Protein AF-A0A2U3JXX9-F1 (afdb_monomer_lite)

InterPro domains:
  IPR036188 FAD/NAD(P)-binding domain superfamily [SSF51905] (4-69)
  IPR052189 L-aspartate N-monooxygenase (nitrosuccinate-forming) [PTHR40254] (2-95)

Foldseek 3Di:
DPPAPLAHEDEDEAQEPVLVVVVVVSVVVPRPHHYHYDHPVPDHDDDDDPDDDDADDCVPQDPDPVSNVVVLVVVLVVCVVVVHHSSSSVVSPDD

Structure (mmCIF, N/CA/C/O backbone):
data_AF-A0A2U3JXX9-F1
#
_entry.id   AF-A0A2U3JXX9-F1
#
loop_
_atom_site.group_PDB
_atom_site.id
_atom_site.type_symbol
_atom_site.label_atom_id
_atom_site.label_alt_id
_atom_site.label_comp_id
_atom_site.label_asym_id
_atom_site.label_entity_id
_atom_site.label_seq_id
_atom_site.pdbx_PDB_ins_code
_atom_site.Cartn_x
_atom_site.Cartn_y
_atom_site.Cartn_z
_atom_site.occupancy
_atom_site.B_iso_or_equiv
_atom_site.auth_seq_id
_atom_site.auth_comp_id
_atom_site.auth_asym_id
_atom_site.auth_atom_id
_atom_site.pdbx_PDB_model_num
ATOM 1 N N . MET A 1 1 ? 15.035 -13.745 -16.334 1.00 54.06 1 MET A N 1
ATOM 2 C CA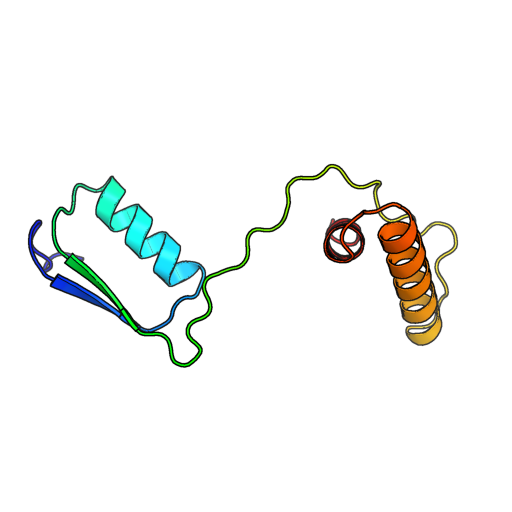 . MET A 1 1 ? 14.015 -12.964 -17.081 1.00 54.06 1 MET A CA 1
ATOM 3 C C . MET A 1 1 ? 14.655 -12.616 -18.422 1.00 54.06 1 MET A C 1
ATOM 5 O O . MET A 1 1 ? 14.779 -11.456 -18.773 1.00 54.06 1 MET A O 1
ATOM 9 N N . ASP A 1 2 ? 15.131 -13.627 -19.153 1.00 55.88 2 ASP A N 1
ATOM 10 C CA . ASP A 1 2 ? 16.232 -13.433 -20.119 1.00 55.88 2 ASP A CA 1
ATOM 11 C C . ASP A 1 2 ? 15.724 -13.389 -21.568 1.00 55.88 2 ASP A C 1
ATOM 13 O O . ASP A 1 2 ? 16.435 -13.731 -22.505 1.00 55.88 2 ASP A O 1
ATOM 17 N N . ARG A 1 3 ? 14.446 -13.033 -21.753 1.00 69.94 3 ARG A N 1
ATOM 18 C CA . ARG A 1 3 ? 13.769 -13.004 -23.064 1.00 69.94 3 ARG A CA 1
ATOM 19 C C . ARG A 1 3 ? 12.972 -11.727 -23.326 1.00 69.94 3 ARG A C 1
ATOM 21 O O . ARG A 1 3 ? 12.204 -11.709 -24.276 1.00 69.94 3 ARG A O 1
ATOM 28 N N . VAL A 1 4 ? 13.120 -10.704 -22.489 1.00 80.00 4 VAL A N 1
ATOM 29 C CA . VAL A 1 4 ? 12.505 -9.392 -22.719 1.00 80.00 4 VAL A CA 1
ATOM 30 C C . VAL A 1 4 ? 13.627 -8.459 -23.147 1.00 80.00 4 VAL A C 1
ATOM 32 O O . VAL A 1 4 ? 14.525 -8.181 -22.350 1.00 80.00 4 VAL A O 1
ATOM 35 N N . ALA A 1 5 ? 13.617 -8.051 -24.414 1.00 85.56 5 ALA A N 1
ATOM 36 C CA . ALA A 1 5 ? 14.524 -7.031 -24.916 1.00 85.56 5 ALA A CA 1
ATOM 37 C C . ALA A 1 5 ? 14.236 -5.693 -24.225 1.00 85.56 5 ALA A C 1
ATOM 39 O O . ALA A 1 5 ? 13.168 -5.481 -23.660 1.00 85.56 5 ALA A O 1
ATOM 40 N N . HIS A 1 6 ? 15.201 -4.781 -24.245 1.00 88.31 6 HIS A N 1
ATOM 41 C CA . HIS A 1 6 ? 15.115 -3.502 -23.533 1.00 88.31 6 HIS A CA 1
ATOM 42 C C . HIS A 1 6 ? 13.944 -2.613 -23.982 1.00 88.31 6 HIS A C 1
ATOM 44 O O . HIS A 1 6 ? 13.462 -1.790 -23.209 1.00 88.31 6 HIS A O 1
ATOM 50 N N . ASP A 1 7 ? 13.476 -2.795 -25.211 1.00 90.56 7 ASP A N 1
ATOM 51 C CA . ASP A 1 7 ? 12.464 -2.006 -25.912 1.00 90.56 7 ASP A CA 1
ATOM 52 C C . ASP A 1 7 ? 11.163 -2.781 -26.198 1.00 90.56 7 ASP A C 1
ATOM 54 O O . ASP A 1 7 ? 10.246 -2.250 -26.828 1.00 90.56 7 ASP A O 1
ATOM 58 N N . ASP A 1 8 ? 11.046 -4.016 -25.699 1.00 93.81 8 ASP A N 1
ATOM 59 C CA . ASP A 1 8 ? 9.854 -4.849 -25.878 1.00 93.81 8 ASP A CA 1
ATOM 60 C C . ASP A 1 8 ? 8.598 -4.245 -25.225 1.00 93.81 8 ASP A C 1
ATOM 62 O O . ASP A 1 8 ? 8.632 -3.298 -24.444 1.00 93.81 8 ASP A O 1
ATOM 66 N N . SER A 1 9 ? 7.432 -4.822 -25.506 1.00 95.38 9 SER A N 1
ATOM 67 C CA . SER A 1 9 ? 6.205 -4.504 -24.767 1.00 95.38 9 SER A CA 1
ATOM 68 C C . SER A 1 9 ? 5.869 -5.615 -23.776 1.00 95.38 9 SER A C 1
ATOM 70 O O . SER A 1 9 ? 5.738 -6.778 -24.152 1.00 95.38 9 SER A O 1
ATOM 72 N N . VAL A 1 10 ? 5.683 -5.257 -22.505 1.00 95.56 10 VAL A N 1
ATOM 73 C CA . VAL A 1 10 ? 5.336 -6.192 -21.426 1.00 95.56 10 VAL A CA 1
ATOM 74 C C . VAL A 1 10 ? 3.921 -5.918 -20.933 1.00 95.56 10 VAL A C 1
ATOM 76 O O . VAL A 1 10 ? 3.556 -4.778 -20.652 1.00 95.56 10 VAL A O 1
ATOM 79 N N . LEU A 1 11 ? 3.126 -6.980 -20.777 1.00 95.75 11 LEU A N 1
ATOM 80 C CA . LEU A 1 11 ? 1.812 -6.934 -20.140 1.00 95.75 11 LEU A CA 1
ATOM 81 C C . LEU A 1 11 ? 1.879 -7.533 -18.732 1.00 95.75 11 LEU A C 1
ATOM 83 O O . LEU A 1 11 ? 2.177 -8.714 -18.560 1.00 95.75 11 LEU A O 1
ATOM 87 N N . LEU A 1 12 ? 1.517 -6.736 -17.733 1.00 95.06 12 LEU A N 1
ATOM 88 C CA . LEU A 1 12 ? 1.330 -7.177 -16.357 1.00 95.06 12 LEU A CA 1
ATOM 89 C C . LEU A 1 12 ? -0.157 -7.434 -16.096 1.00 95.06 12 LEU A C 1
ATOM 91 O O . LEU A 1 12 ? -1.003 -6.547 -16.252 1.00 95.06 12 LEU A O 1
ATOM 95 N N . ILE A 1 13 ? -0.479 -8.660 -15.682 1.00 94.75 13 ILE A N 1
ATOM 96 C CA . ILE A 1 13 ? -1.842 -9.049 -15.313 1.00 94.75 13 ILE A CA 1
ATOM 97 C C . ILE A 1 13 ? -2.041 -8.796 -13.819 1.00 94.75 13 ILE A C 1
ATOM 99 O O . ILE A 1 13 ? -1.397 -9.405 -12.969 1.00 94.75 13 ILE A O 1
ATOM 103 N N . GLY A 1 14 ? -2.984 -7.915 -13.504 1.00 93.31 14 GLY A N 1
ATOM 104 C CA . GLY A 1 14 ? -3.231 -7.414 -12.160 1.00 93.31 14 GLY A CA 1
ATOM 105 C C . GLY A 1 14 ? -2.521 -6.088 -11.897 1.00 93.31 14 GLY A C 1
ATOM 106 O O . GLY A 1 14 ? -1.465 -5.798 -12.447 1.00 93.31 14 GLY A O 1
ATOM 107 N N . SER A 1 15 ? -3.111 -5.290 -11.012 1.00 92.75 15 SER A N 1
ATOM 108 C CA . SER A 1 15 ? -2.603 -3.989 -10.554 1.00 92.75 15 SER A CA 1
ATOM 109 C C . SER A 1 15 ? -2.308 -4.008 -9.049 1.00 92.75 15 SER A C 1
ATOM 111 O O . SER A 1 15 ? -2.579 -3.045 -8.338 1.00 92.75 15 SER A O 1
ATOM 113 N N . GLY A 1 16 ? -1.838 -5.152 -8.542 1.00 91.12 16 GLY A N 1
ATOM 114 C CA . GLY A 1 16 ? -1.434 -5.311 -7.143 1.00 91.12 16 GLY A CA 1
ATOM 115 C C . GLY A 1 16 ? -0.054 -4.712 -6.868 1.00 91.12 16 GLY A C 1
ATOM 116 O O . GLY A 1 16 ? 0.610 -4.236 -7.787 1.00 91.12 16 GLY A O 1
ATOM 117 N N . LEU A 1 17 ? 0.388 -4.774 -5.607 1.00 91.62 17 LEU A N 1
ATOM 118 C CA . LEU A 1 17 ? 1.702 -4.261 -5.199 1.00 91.62 17 LEU A CA 1
ATOM 119 C C . LEU A 1 17 ? 2.833 -4.924 -5.999 1.00 91.62 17 LEU A C 1
ATOM 121 O O . LEU A 1 17 ? 3.628 -4.221 -6.600 1.00 91.62 17 LEU A O 1
ATOM 125 N N . THR A 1 18 ? 2.785 -6.249 -6.167 1.00 92.56 18 THR A N 1
ATOM 126 C CA . THR A 1 18 ? 3.764 -6.994 -6.975 1.00 92.56 18 THR A CA 1
ATOM 127 C C . THR A 1 18 ? 3.863 -6.500 -8.419 1.00 92.56 18 THR A C 1
ATOM 129 O O . THR A 1 18 ? 4.961 -6.394 -8.949 1.00 92.56 18 THR A O 1
ATOM 132 N N . SER A 1 19 ? 2.744 -6.171 -9.075 1.00 93.75 19 SER A N 1
ATOM 133 C CA . SER A 1 19 ? 2.784 -5.647 -10.449 1.00 93.75 19 SER A CA 1
ATOM 134 C C . SER A 1 19 ? 3.459 -4.275 -10.507 1.00 93.75 19 SER A C 1
ATOM 136 O O . SER A 1 19 ? 4.174 -3.977 -11.458 1.00 93.75 19 SER A O 1
ATOM 138 N N . VAL A 1 20 ? 3.245 -3.443 -9.485 1.00 92.19 20 VAL A N 1
ATOM 139 C CA . VAL A 1 20 ? 3.929 -2.151 -9.355 1.00 92.19 20 VAL A CA 1
ATOM 140 C C . VAL A 1 20 ? 5.420 -2.359 -9.092 1.00 92.19 20 VAL A C 1
ATOM 142 O O . VAL A 1 20 ? 6.231 -1.716 -9.751 1.00 92.19 20 VAL A O 1
ATOM 145 N N . ASP A 1 21 ? 5.783 -3.291 -8.211 1.00 93.19 21 ASP A N 1
ATOM 146 C CA . ASP A 1 21 ? 7.180 -3.607 -7.894 1.00 93.19 21 ASP A CA 1
ATOM 147 C C . ASP A 1 21 ? 7.936 -4.099 -9.135 1.00 93.19 21 ASP A C 1
ATOM 149 O O . ASP A 1 21 ? 9.019 -3.604 -9.429 1.00 93.19 21 ASP A O 1
ATOM 153 N N . VAL A 1 22 ? 7.330 -4.991 -9.928 1.00 94.56 22 VAL A N 1
ATOM 154 C CA . VAL A 1 22 ? 7.902 -5.464 -11.201 1.00 94.56 22 VAL A CA 1
ATOM 155 C C . VAL A 1 22 ? 8.073 -4.314 -12.196 1.00 94.56 22 VAL A C 1
ATOM 157 O O . VAL A 1 22 ? 9.099 -4.231 -12.866 1.00 94.56 22 VAL A O 1
ATOM 160 N N . ALA A 1 23 ? 7.099 -3.405 -12.302 1.00 94.50 23 ALA A N 1
ATOM 161 C CA . ALA A 1 23 ? 7.214 -2.249 -13.191 1.00 94.50 23 ALA A CA 1
ATOM 162 C C . ALA A 1 23 ? 8.351 -1.301 -12.766 1.00 94.50 23 ALA A C 1
ATOM 164 O O . ALA A 1 23 ? 9.102 -0.821 -13.618 1.00 94.50 23 ALA A O 1
ATOM 165 N N . ILE A 1 24 ? 8.501 -1.058 -11.459 1.00 94.81 24 ILE A N 1
ATOM 166 C CA . ILE A 1 24 ? 9.605 -0.269 -10.895 1.00 94.81 24 ILE A CA 1
ATOM 167 C C . ILE A 1 24 ? 10.940 -0.963 -11.168 1.00 94.81 24 ILE A C 1
ATOM 169 O O . ILE A 1 24 ? 11.885 -0.316 -11.612 1.00 94.81 24 ILE A O 1
ATOM 173 N N . GLU A 1 25 ? 11.014 -2.274 -10.950 1.00 95.25 25 GLU A N 1
ATOM 174 C CA . GLU A 1 25 ? 12.219 -3.068 -11.169 1.00 95.25 25 GLU A CA 1
ATOM 175 C C . GLU A 1 25 ? 12.649 -3.079 -12.641 1.00 95.25 25 GLU A C 1
ATOM 177 O O . GLU A 1 25 ? 13.831 -2.894 -12.927 1.00 95.25 25 GLU A O 1
ATOM 182 N N . LEU A 1 26 ? 11.710 -3.228 -13.583 1.00 94.31 26 LEU A N 1
ATOM 183 C CA . LEU A 1 26 ? 11.994 -3.132 -15.018 1.00 94.31 26 LEU A CA 1
ATOM 184 C C . LEU A 1 26 ? 12.624 -1.779 -15.361 1.00 94.31 26 LEU A C 1
ATOM 186 O O . LEU A 1 26 ? 13.684 -1.739 -15.984 1.00 94.31 26 LEU A O 1
ATOM 190 N N . ARG A 1 27 ? 12.026 -0.676 -14.892 1.00 95.19 27 ARG A N 1
ATOM 191 C CA . ARG A 1 27 ? 12.571 0.673 -15.110 1.00 95.19 27 ARG A CA 1
ATOM 192 C C . ARG A 1 27 ? 13.936 0.860 -14.450 1.00 95.19 27 ARG A C 1
ATOM 194 O O . ARG A 1 27 ? 14.834 1.411 -15.074 1.00 95.19 27 ARG A O 1
ATOM 201 N N . ALA A 1 28 ? 14.123 0.369 -13.227 1.00 95.56 28 ALA A N 1
ATOM 202 C CA . ALA A 1 28 ? 15.401 0.445 -12.517 1.00 95.56 28 ALA A CA 1
ATOM 203 C C . ALA A 1 28 ? 16.520 -0.342 -13.220 1.00 95.56 28 ALA A C 1
ATOM 205 O O . ALA A 1 28 ? 17.685 0.039 -13.139 1.00 95.56 28 ALA A O 1
ATOM 206 N N . ARG A 1 29 ? 16.172 -1.416 -13.938 1.00 93.06 29 ARG A N 1
ATOM 207 C CA . ARG A 1 29 ? 17.094 -2.212 -14.766 1.00 93.06 29 ARG A CA 1
ATOM 208 C C . ARG A 1 29 ? 17.329 -1.622 -16.161 1.00 93.06 29 ARG A C 1
ATOM 210 O O . ARG A 1 29 ? 18.041 -2.227 -16.954 1.00 93.06 29 ARG A O 1
ATOM 217 N N . GLY A 1 30 ? 16.742 -0.464 -16.453 1.00 93.94 30 GLY A N 1
ATOM 218 C CA . GLY A 1 30 ? 16.929 0.276 -17.693 1.00 93.94 30 GLY A CA 1
ATOM 219 C C . GLY A 1 30 ? 15.803 0.120 -18.706 1.00 93.94 30 GLY A C 1
ATOM 220 O O . GLY A 1 30 ? 15.703 0.993 -19.549 1.00 93.94 30 GLY A O 1
ATOM 221 N N . PHE A 1 31 ? 14.939 -0.898 -18.619 1.00 95.81 31 PHE A N 1
ATOM 222 C CA . PHE A 1 31 ? 13.930 -1.205 -19.645 1.00 95.81 31 PHE A CA 1
ATOM 223 C C . PHE A 1 31 ? 13.185 0.051 -20.132 1.00 95.81 31 PHE A C 1
ATOM 225 O O . PHE A 1 31 ? 12.527 0.735 -19.341 1.00 95.81 31 PHE A O 1
ATOM 232 N N . GLU A 1 32 ? 13.266 0.340 -21.428 1.00 95.94 32 GLU A N 1
ATOM 233 C CA . GLU A 1 32 ? 12.672 1.506 -22.100 1.00 95.94 32 GLU A CA 1
ATOM 234 C C . GLU A 1 32 ? 11.338 1.186 -22.780 1.00 95.94 32 GLU A C 1
ATOM 236 O O . GLU A 1 32 ? 10.547 2.086 -23.064 1.00 95.94 32 GLU A O 1
ATOM 241 N N . GLY A 1 33 ? 11.048 -0.099 -22.961 1.00 95.19 33 GLY A N 1
ATOM 242 C CA . GLY A 1 33 ? 9.842 -0.597 -23.595 1.00 95.19 33 GLY A CA 1
ATOM 243 C C . GLY A 1 33 ? 8.522 -0.223 -22.905 1.00 95.19 33 GLY A C 1
ATOM 244 O O . GLY A 1 33 ? 8.466 0.332 -21.793 1.00 95.19 33 GLY A O 1
ATOM 245 N N . ALA A 1 34 ? 7.410 -0.527 -23.572 1.00 96.81 34 ALA A N 1
ATOM 246 C CA . ALA A 1 34 ? 6.079 -0.228 -23.055 1.0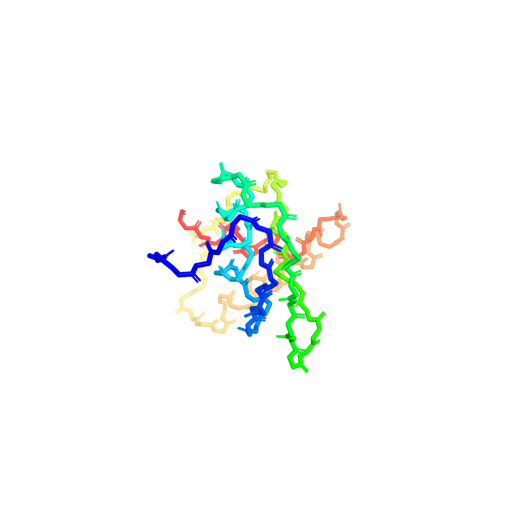0 96.81 34 ALA A CA 1
ATOM 247 C C . ALA A 1 34 ? 5.684 -1.213 -21.942 1.00 96.81 34 ALA A C 1
ATOM 249 O O . ALA A 1 34 ? 5.785 -2.429 -22.096 1.00 96.81 34 ALA A O 1
ATOM 250 N N . ILE A 1 35 ? 5.190 -0.690 -20.816 1.00 96.31 35 ILE A N 1
ATOM 251 C CA . ILE A 1 35 ? 4.639 -1.499 -19.721 1.00 96.31 35 ILE A CA 1
ATOM 252 C C . ILE A 1 35 ? 3.129 -1.275 -19.686 1.00 96.31 35 ILE A C 1
ATOM 254 O O . ILE A 1 35 ? 2.655 -0.205 -19.305 1.00 96.31 35 ILE A O 1
ATOM 258 N N . HIS A 1 36 ? 2.369 -2.294 -20.072 1.00 95.25 36 HIS A N 1
ATOM 259 C CA . HIS A 1 36 ? 0.913 -2.304 -20.009 1.00 95.25 36 HIS A CA 1
ATOM 260 C C . HIS A 1 36 ? 0.453 -3.012 -18.738 1.00 95.25 36 HIS A C 1
ATOM 262 O O . HIS A 1 36 ? 0.976 -4.063 -18.378 1.00 95.25 36 HIS A O 1
ATOM 268 N N . ILE A 1 37 ? -0.563 -2.469 -18.069 1.00 94.69 37 ILE A N 1
ATOM 269 C CA . ILE A 1 37 ? -1.166 -3.094 -16.889 1.00 94.69 37 ILE A CA 1
ATOM 270 C C . ILE A 1 37 ? -2.637 -3.353 -17.179 1.00 94.69 37 ILE A C 1
ATOM 272 O O . ILE A 1 37 ? -3.391 -2.426 -17.474 1.00 94.69 37 ILE A O 1
ATOM 276 N N . PHE A 1 38 ? -3.060 -4.609 -17.048 1.00 94.31 38 PHE A N 1
ATOM 277 C CA . PHE A 1 38 ? -4.461 -4.992 -17.162 1.00 94.31 38 PHE A CA 1
ATOM 278 C C . PHE A 1 38 ? -5.026 -5.363 -15.794 1.00 94.31 38 PHE A C 1
ATOM 280 O O . PHE A 1 38 ? -4.541 -6.275 -15.126 1.00 94.31 38 PHE A O 1
ATOM 287 N N . SER A 1 39 ? -6.087 -4.679 -15.372 1.00 92.25 39 SER A N 1
ATOM 288 C CA . SER A 1 39 ? -6.734 -4.922 -14.085 1.00 92.25 39 SER A CA 1
ATOM 289 C C . SER A 1 39 ? -8.223 -5.139 -14.255 1.00 92.25 39 SER A C 1
ATOM 291 O O . SER A 1 39 ? -8.919 -4.299 -14.814 1.00 92.25 39 SER A O 1
ATOM 293 N N . ARG A 1 40 ? -8.739 -6.223 -13.665 1.00 92.31 40 ARG A N 1
ATOM 294 C CA . ARG A 1 40 ? -10.182 -6.512 -13.655 1.00 92.31 40 ARG A CA 1
ATOM 295 C C . ARG A 1 40 ? -11.014 -5.420 -12.978 1.00 92.31 40 ARG A C 1
ATOM 297 O O . ARG A 1 40 ? -12.189 -5.290 -13.285 1.00 92.31 40 ARG A O 1
ATOM 304 N N . ARG A 1 41 ? -10.437 -4.707 -12.002 1.00 91.69 41 ARG A N 1
ATOM 305 C CA . ARG A 1 41 ? -11.150 -3.707 -11.183 1.00 91.69 41 ARG A CA 1
ATOM 306 C C . ARG A 1 41 ? -10.640 -2.279 -11.378 1.00 91.69 41 ARG A C 1
ATOM 308 O O . ARG A 1 41 ? -11.210 -1.370 -10.794 1.00 91.69 41 ARG A O 1
ATOM 315 N N . GLY A 1 42 ? -9.556 -2.085 -12.132 1.00 85.25 42 GLY A N 1
ATOM 316 C CA . GLY A 1 42 ? -8.979 -0.759 -12.388 1.00 85.25 42 GLY A CA 1
ATOM 317 C C . GLY A 1 42 ? -8.391 -0.046 -11.160 1.00 85.25 42 GLY A C 1
ATOM 318 O O . GLY A 1 42 ? -8.140 1.150 -11.223 1.00 85.25 42 GLY A O 1
ATOM 319 N N . LEU A 1 43 ? -8.176 -0.746 -10.039 1.00 87.31 43 LEU A N 1
ATOM 320 C CA . LEU A 1 43 ? -7.654 -0.149 -8.803 1.00 87.31 43 LEU A CA 1
ATOM 321 C C . LEU A 1 43 ? -6.140 -0.337 -8.694 1.00 87.31 43 LEU A C 1
ATOM 323 O O . LEU A 1 43 ? -5.664 -1.469 -8.738 1.00 87.31 43 LEU A O 1
ATOM 327 N N . LEU A 1 44 ? -5.396 0.748 -8.487 1.00 87.44 44 LEU A N 1
ATOM 328 C CA . LEU A 1 44 ? -3.986 0.691 -8.086 1.00 87.44 44 LEU A CA 1
ATOM 329 C C . LEU A 1 44 ? -3.846 0.506 -6.565 1.00 87.44 44 LEU A C 1
ATOM 331 O O . LEU A 1 44 ? -4.778 0.853 -5.821 1.00 87.44 44 LEU A O 1
ATOM 335 N N . PRO A 1 45 ? -2.687 0.009 -6.082 1.00 84.56 45 PRO A N 1
ATOM 336 C CA . PRO A 1 45 ? -2.413 -0.076 -4.656 1.00 84.56 45 PRO A CA 1
ATOM 337 C C . PRO A 1 45 ? -2.549 1.310 -4.028 1.00 84.56 45 PRO A C 1
ATOM 339 O O . PRO A 1 45 ? -1.997 2.295 -4.518 1.00 84.56 45 PRO A O 1
ATOM 342 N N . GLN A 1 46 ? -3.327 1.393 -2.954 1.00 81.81 46 GLN A N 1
ATOM 343 C CA . GLN A 1 46 ? -3.523 2.647 -2.242 1.00 81.81 46 GLN A CA 1
ATOM 344 C C . GLN A 1 46 ? -2.293 2.928 -1.385 1.00 81.81 46 GLN A C 1
ATOM 346 O O . GLN A 1 46 ? -1.812 2.050 -0.667 1.00 81.81 46 GLN A O 1
ATOM 351 N N . ARG A 1 47 ? -1.794 4.164 -1.448 1.00 76.19 47 ARG A N 1
ATOM 352 C CA . ARG A 1 47 ? -0.735 4.610 -0.544 1.00 76.19 47 ARG A CA 1
ATOM 353 C C . ARG A 1 47 ? -1.275 4.602 0.885 1.00 76.19 47 ARG A C 1
ATOM 355 O O . ARG A 1 47 ? -2.336 5.168 1.144 1.00 76.19 47 ARG A O 1
ATOM 362 N N . HIS A 1 48 ? -0.531 3.987 1.797 1.00 71.06 48 HIS A N 1
ATOM 363 C CA . HIS A 1 48 ? -0.726 4.227 3.222 1.00 71.06 48 HIS A CA 1
ATOM 364 C C . HIS A 1 48 ? -0.118 5.601 3.527 1.00 71.06 48 HIS A C 1
ATOM 366 O O . HIS A 1 48 ? 0.988 5.904 3.073 1.00 71.06 48 HIS A O 1
ATOM 372 N N . GLY A 1 49 ? -0.869 6.472 4.199 1.00 66.56 49 GLY A N 1
ATOM 373 C CA . GLY A 1 49 ? -0.365 7.786 4.586 1.00 66.56 49 GLY A CA 1
ATOM 374 C C . GLY A 1 49 ? 0.699 7.630 5.669 1.00 66.56 49 GLY A C 1
ATOM 375 O O . GLY A 1 49 ? 0.474 6.921 6.640 1.00 66.56 49 GLY A O 1
ATOM 376 N N . ALA A 1 50 ? 1.843 8.298 5.525 1.00 62.31 50 ALA A N 1
ATOM 377 C CA . ALA A 1 50 ? 2.893 8.333 6.547 1.00 62.31 50 ALA A CA 1
ATOM 378 C C . ALA A 1 50 ? 2.630 9.432 7.593 1.00 62.31 50 ALA A C 1
ATOM 380 O O . ALA A 1 50 ? 3.554 10.119 8.025 1.00 62.31 50 ALA A O 1
ATOM 381 N N . VAL A 1 51 ? 1.363 9.667 7.944 1.00 68.50 51 VAL A N 1
ATOM 382 C CA . VAL A 1 51 ? 1.016 10.667 8.955 1.00 68.50 51 VAL A CA 1
ATOM 383 C C . VAL A 1 51 ? 1.279 10.037 10.322 1.00 68.50 51 VAL A C 1
ATOM 385 O O . VAL A 1 51 ? 0.703 8.985 10.606 1.00 68.50 51 VAL A O 1
ATOM 388 N N . PRO A 1 52 ? 2.144 10.626 11.169 1.00 68.38 52 PRO A N 1
ATOM 389 C CA . PRO A 1 52 ? 2.375 10.109 12.509 1.00 68.38 52 PRO A CA 1
ATOM 390 C C . PRO A 1 52 ? 1.059 10.099 13.291 1.00 68.38 52 PRO A C 1
ATOM 392 O O . PRO A 1 52 ? 0.507 11.153 13.605 1.00 68.38 52 PRO A O 1
ATOM 395 N N . PHE A 1 53 ? 0.556 8.907 13.600 1.00 75.38 53 PHE A N 1
ATOM 396 C CA . PHE A 1 53 ? -0.627 8.719 14.430 1.00 75.38 53 PHE A CA 1
ATOM 397 C C . PHE A 1 53 ? -0.205 8.156 15.791 1.00 75.38 53 PHE A C 1
ATOM 399 O O . PHE A 1 53 ? 0.687 7.304 15.839 1.00 75.38 53 PHE A O 1
ATOM 406 N N . PRO A 1 54 ? -0.799 8.610 16.911 1.00 80.31 54 PRO A N 1
ATOM 407 C CA . PRO A 1 54 ? -0.467 8.072 18.223 1.00 80.31 54 PRO A CA 1
ATOM 408 C C . PRO A 1 54 ? -0.644 6.544 18.274 1.00 80.31 54 PRO A C 1
ATOM 410 O O . PRO A 1 54 ? -1.622 6.032 17.722 1.00 80.31 54 PRO A O 1
ATOM 413 N N . PRO A 1 55 ? 0.253 5.809 18.955 1.00 79.69 55 PRO A N 1
ATOM 414 C CA . PRO A 1 55 ? 0.150 4.359 19.057 1.00 79.69 55 PRO A CA 1
ATOM 415 C C . PRO A 1 55 ? -1.173 3.951 19.707 1.00 79.69 55 PRO A C 1
ATOM 417 O O . PRO A 1 55 ? -1.659 4.605 20.641 1.00 79.69 55 PRO A O 1
ATOM 420 N N . PHE A 1 56 ? -1.756 2.853 19.225 1.00 81.62 56 PHE A N 1
ATOM 421 C CA . PHE A 1 56 ? -3.006 2.356 19.773 1.00 81.62 56 PHE A CA 1
ATOM 422 C C . PHE A 1 56 ? -2.795 1.841 21.200 1.00 81.62 56 PHE A C 1
ATOM 424 O O . PHE A 1 56 ? -2.110 0.847 21.437 1.00 81.62 56 PHE A O 1
ATOM 431 N N . ARG A 1 57 ? -3.404 2.512 22.181 1.00 79.25 57 ARG A N 1
ATOM 432 C CA . ARG A 1 57 ? -3.288 2.125 23.592 1.00 79.25 57 ARG A CA 1
ATOM 433 C C . ARG A 1 57 ? -4.267 1.004 23.930 1.00 79.25 57 ARG A C 1
ATOM 435 O O . ARG A 1 57 ? -5.477 1.177 23.795 1.00 79.25 57 ARG A O 1
ATOM 442 N N . VAL A 1 58 ? -3.746 -0.116 24.432 1.00 78.75 58 VAL A N 1
ATOM 443 C CA . VAL A 1 58 ? -4.535 -1.293 24.852 1.00 78.75 58 VAL A CA 1
ATOM 444 C C . VAL A 1 58 ? -4.663 -1.441 26.368 1.00 78.75 58 VAL A C 1
ATOM 446 O O . VAL A 1 58 ? -5.272 -2.402 26.829 1.00 78.75 58 VAL A O 1
ATOM 449 N N . ASP A 1 59 ? -4.150 -0.481 27.140 1.00 80.25 59 ASP A N 1
ATOM 450 C CA . ASP A 1 59 ? -4.064 -0.547 28.609 1.00 80.25 59 ASP A CA 1
ATOM 451 C C . ASP A 1 59 ? -5.412 -0.886 29.284 1.00 80.25 59 ASP A C 1
ATOM 453 O O . ASP A 1 59 ? -5.445 -1.581 30.293 1.00 80.25 59 ASP A O 1
ATOM 457 N N . ASN A 1 60 ? -6.533 -0.458 28.684 1.00 81.56 60 ASN A N 1
ATOM 458 C CA . ASN A 1 60 ? -7.904 -0.726 29.146 1.00 81.56 60 ASN A CA 1
ATOM 459 C C . ASN A 1 60 ? -8.763 -1.445 28.087 1.00 81.56 60 ASN A C 1
ATOM 461 O O . ASN A 1 60 ? -9.975 -1.230 27.991 1.00 81.56 60 ASN A O 1
ATOM 465 N N . ALA A 1 61 ? -8.138 -2.263 27.239 1.00 86.62 61 ALA A N 1
ATOM 466 C CA . ALA A 1 61 ? -8.825 -2.938 26.149 1.00 86.62 61 ALA A CA 1
ATOM 467 C C . ALA A 1 61 ? -9.886 -3.934 26.671 1.00 86.62 61 ALA A C 1
ATOM 469 O O . ALA A 1 61 ? -9.597 -4.767 27.536 1.00 86.62 61 ALA A O 1
ATOM 470 N N . PRO A 1 62 ? -11.121 -3.910 26.134 1.00 92.25 62 PRO A N 1
ATOM 471 C CA . PRO A 1 62 ? -12.124 -4.913 26.464 1.00 92.25 62 PRO A CA 1
ATOM 472 C C . PRO A 1 62 ? -11.652 -6.336 26.144 1.00 92.25 62 PRO A C 1
ATOM 474 O O . PRO A 1 62 ? -11.066 -6.584 25.095 1.00 92.25 62 PRO A O 1
ATOM 477 N N . ARG A 1 63 ? -12.012 -7.306 26.991 1.00 93.62 63 ARG A N 1
ATOM 478 C CA . ARG A 1 63 ? -11.655 -8.730 26.803 1.00 93.62 63 ARG A CA 1
ATOM 479 C C . ARG A 1 63 ? -12.532 -9.482 25.797 1.00 93.62 63 ARG A C 1
ATOM 481 O O . ARG A 1 63 ? -12.428 -10.696 25.668 1.00 93.62 63 ARG A O 1
ATOM 488 N N . THR A 1 64 ? -13.429 -8.785 25.103 1.00 95.38 64 THR A N 1
ATOM 489 C CA . THR A 1 64 ? -14.312 -9.383 24.094 1.00 95.38 64 THR A CA 1
ATOM 490 C C . THR A 1 64 ? -14.054 -8.750 22.738 1.00 95.38 64 THR A C 1
ATOM 492 O O . THR A 1 64 ? -13.878 -7.535 22.642 1.00 95.38 64 THR A O 1
ATOM 495 N N . VAL A 1 65 ? -14.126 -9.551 21.671 1.00 94.44 65 VAL A N 1
ATOM 496 C CA . VAL A 1 65 ? -13.996 -9.067 20.283 1.00 94.44 65 VAL A CA 1
ATOM 497 C C . VAL A 1 65 ? -14.990 -7.938 20.000 1.00 94.44 65 VAL A C 1
ATOM 499 O O . VAL A 1 65 ? -14.641 -6.918 19.409 1.00 94.44 65 VAL A O 1
ATOM 502 N N . ARG A 1 66 ? -16.230 -8.070 20.491 1.00 96.31 66 ARG A N 1
ATOM 503 C CA . ARG A 1 66 ? -17.259 -7.032 20.352 1.00 96.31 66 ARG A CA 1
ATOM 504 C C . ARG A 1 66 ? -16.874 -5.735 21.071 1.00 96.31 66 ARG A C 1
ATOM 506 O O . ARG A 1 66 ? -17.125 -4.654 20.539 1.00 96.31 66 ARG A O 1
ATOM 513 N N . GLY A 1 67 ? -16.283 -5.832 22.261 1.00 95.25 67 GLY A N 1
ATOM 514 C CA . GLY A 1 67 ? -15.795 -4.678 23.011 1.00 95.25 67 GLY A CA 1
ATOM 515 C C . GLY A 1 67 ? -14.624 -3.988 22.309 1.00 95.25 67 GLY A C 1
ATOM 516 O O . GLY A 1 67 ? -14.665 -2.771 22.134 1.00 95.25 67 GLY A O 1
ATOM 517 N N . LEU A 1 68 ? -13.645 -4.758 21.826 1.00 92.94 68 LEU A N 1
ATOM 518 C CA . LEU A 1 68 ? -12.521 -4.251 21.030 1.00 92.94 68 LEU A CA 1
ATOM 519 C C . LEU A 1 68 ? -13.010 -3.510 19.782 1.00 92.94 68 LEU A C 1
ATOM 521 O O . LEU A 1 68 ? -12.623 -2.370 19.541 1.00 92.94 68 LEU A O 1
ATOM 525 N N . LEU A 1 69 ? -13.937 -4.109 19.031 1.00 93.94 69 LEU A N 1
ATOM 526 C CA . LEU A 1 69 ? -14.502 -3.488 17.835 1.00 93.94 69 LEU A CA 1
ATOM 527 C C . LEU A 1 69 ? -15.245 -2.183 18.156 1.00 93.94 69 LEU A C 1
ATOM 529 O O . LEU A 1 69 ? -15.172 -1.221 17.390 1.00 93.94 69 LEU A O 1
ATOM 533 N N . ARG A 1 70 ? -15.957 -2.124 19.291 1.00 94.56 70 ARG A N 1
ATOM 534 C CA . ARG A 1 70 ? -16.619 -0.894 19.754 1.00 94.56 70 ARG A CA 1
ATOM 535 C C . ARG A 1 70 ? -15.599 0.194 20.094 1.00 94.56 70 ARG A C 1
ATOM 537 O O . ARG A 1 70 ? -15.823 1.343 19.724 1.00 94.56 70 ARG A O 1
ATOM 544 N N . MET A 1 71 ? -14.497 -0.167 20.750 1.00 92.00 71 MET A N 1
ATOM 545 C CA . MET A 1 71 ? -13.398 0.746 21.075 1.00 92.00 71 MET A CA 1
ATOM 546 C C . MET A 1 71 ? -12.727 1.301 19.810 1.00 92.00 71 MET A C 1
ATOM 548 O O . MET A 1 71 ? -12.606 2.516 19.679 1.00 92.00 71 MET A O 1
ATOM 552 N N . ILE A 1 72 ? -12.381 0.446 18.842 1.00 92.50 72 ILE A N 1
ATOM 553 C CA . ILE A 1 72 ? -11.776 0.868 17.565 1.00 92.50 72 ILE A CA 1
ATOM 554 C C . ILE A 1 72 ? -12.711 1.826 16.814 1.00 92.50 72 ILE A C 1
ATOM 556 O O . ILE A 1 72 ? -12.295 2.897 16.382 1.00 92.50 72 ILE A O 1
ATOM 560 N N . ARG A 1 73 ? -14.006 1.496 16.711 1.00 93.75 73 ARG A N 1
ATOM 561 C CA . ARG A 1 73 ? -14.998 2.370 16.057 1.00 93.75 73 ARG A CA 1
ATOM 562 C C . ARG A 1 73 ? -15.143 3.728 16.744 1.00 93.75 73 ARG A C 1
ATOM 564 O O . ARG A 1 73 ? -15.408 4.715 16.062 1.00 93.75 73 ARG A O 1
ATOM 571 N N . LEU A 1 74 ? -15.002 3.787 18.069 1.00 92.56 74 LEU A N 1
ATOM 572 C CA . LEU A 1 74 ? -15.013 5.052 18.804 1.00 92.56 74 LEU A CA 1
ATOM 573 C C . LEU A 1 74 ? -13.793 5.903 18.440 1.00 92.56 74 LEU A C 1
ATOM 575 O O . LEU A 1 74 ? -13.958 7.080 18.134 1.00 92.56 74 LEU A O 1
ATOM 579 N N . GLN A 1 75 ? -12.602 5.307 18.415 1.00 90.44 75 GLN A N 1
ATOM 580 C CA . GLN A 1 75 ? -11.381 6.019 18.039 1.00 90.44 75 GLN A CA 1
ATOM 581 C C . GLN A 1 75 ? -11.415 6.503 16.585 1.00 90.44 75 GLN A C 1
ATOM 583 O O . GLN A 1 75 ? -11.048 7.643 16.327 1.00 90.44 75 GLN A O 1
ATOM 588 N N . VAL A 1 76 ? -11.946 5.700 15.655 1.00 92.25 76 VAL A N 1
ATOM 589 C CA . VAL A 1 76 ? -12.172 6.123 14.260 1.00 92.25 76 VAL A CA 1
ATOM 590 C C . VAL A 1 76 ? -13.058 7.366 14.190 1.00 92.25 76 VAL A C 1
ATOM 592 O O . VAL A 1 76 ? -12.698 8.326 13.521 1.00 92.25 76 VAL A O 1
ATOM 595 N N . ARG A 1 77 ? -14.181 7.394 14.920 1.00 93.00 77 ARG A N 1
ATOM 596 C CA . ARG A 1 77 ? -15.067 8.574 14.964 1.00 93.00 77 ARG A CA 1
ATOM 597 C C . ARG A 1 77 ? -14.382 9.798 15.572 1.00 93.00 77 ARG A C 1
ATOM 599 O O . ARG A 1 77 ? -14.625 10.913 15.132 1.00 93.00 77 ARG A O 1
ATOM 606 N N . GLN A 1 78 ? -13.546 9.601 16.589 1.00 90.50 78 GLN A N 1
ATOM 607 C CA . GLN A 1 78 ? -12.790 10.686 17.221 1.00 90.50 78 GLN A CA 1
ATOM 608 C C . GLN A 1 78 ? -11.688 11.238 16.310 1.00 90.50 78 GLN A C 1
ATOM 610 O O . GLN A 1 78 ? -11.438 12.438 16.338 1.00 90.50 78 GLN A O 1
ATOM 615 N N . ALA A 1 79 ? -11.029 10.377 15.532 1.00 87.94 79 ALA A N 1
ATOM 616 C CA . ALA A 1 79 ? -10.038 10.768 14.537 1.00 87.94 79 ALA A CA 1
ATOM 617 C C . ALA A 1 79 ? -10.696 11.554 13.394 1.00 87.94 79 ALA A C 1
ATOM 619 O O . ALA A 1 79 ? -10.246 12.649 13.071 1.00 87.94 79 ALA A O 1
ATOM 620 N N . ASP A 1 80 ? -11.819 11.054 12.873 1.00 90.12 80 ASP A N 1
ATOM 621 C CA . ASP A 1 80 ? -12.599 11.712 11.820 1.00 90.12 80 ASP A CA 1
ATOM 622 C C . ASP A 1 80 ? -13.065 13.115 12.252 1.00 90.12 80 ASP A C 1
ATOM 624 O O . ASP A 1 80 ? -12.859 14.097 11.542 1.00 90.12 80 ASP A O 1
ATOM 628 N N . ALA A 1 81 ? -13.554 13.253 13.491 1.00 90.62 81 ALA A N 1
ATOM 629 C CA . ALA A 1 81 ? -13.918 14.549 14.075 1.00 90.62 81 ALA A CA 1
ATOM 630 C C . ALA A 1 81 ? -12.738 15.537 14.216 1.00 90.62 81 ALA A C 1
ATOM 632 O O . ALA A 1 81 ? -12.962 16.734 14.385 1.00 90.62 81 ALA A O 1
ATOM 633 N N . LYS A 1 82 ? -11.490 15.055 14.162 1.00 88.19 82 LYS A N 1
ATOM 634 C CA . LYS A 1 82 ? -10.259 15.863 14.198 1.00 88.19 82 LYS A CA 1
ATOM 635 C C . LYS A 1 82 ? -9.640 16.073 12.808 1.00 88.19 82 LYS A C 1
ATOM 637 O O . LYS A 1 82 ? -8.567 16.660 12.718 1.00 88.19 82 LYS A O 1
ATOM 642 N N . GLY A 1 83 ? -10.293 15.602 11.742 1.00 87.06 83 GLY A N 1
ATOM 643 C CA . GLY A 1 83 ? -9.783 15.668 10.368 1.00 87.06 83 GLY A CA 1
ATOM 644 C C . GLY A 1 83 ? -8.744 14.594 10.021 1.00 87.06 83 GLY A C 1
ATOM 645 O O . GLY A 1 83 ? -8.141 14.657 8.953 1.00 87.06 83 GLY A O 1
ATOM 646 N N . SER A 1 84 ? -8.531 13.612 10.901 1.00 85.12 84 SER A N 1
ATOM 647 C CA . SER A 1 84 ? -7.636 12.473 10.670 1.00 85.12 84 SER A CA 1
ATOM 648 C C . SER A 1 84 ? -8.334 11.359 9.888 1.00 85.12 84 SER A C 1
ATOM 650 O O . SER A 1 84 ? -9.546 11.161 9.987 1.00 85.12 84 SER A O 1
ATOM 652 N N . ASN A 1 85 ? -7.566 10.577 9.127 1.00 85.62 85 ASN A N 1
ATOM 653 C CA . ASN A 1 85 ? -8.107 9.476 8.330 1.00 85.62 85 ASN A CA 1
ATOM 654 C C . ASN A 1 85 ? -8.328 8.233 9.203 1.00 85.62 85 ASN A C 1
ATOM 656 O O . ASN A 1 85 ? -7.444 7.827 9.952 1.00 85.62 85 ASN A O 1
ATOM 660 N N . TRP A 1 86 ? -9.463 7.543 9.051 1.00 87.31 86 TRP A N 1
ATOM 661 C CA . TRP A 1 86 ? -9.730 6.290 9.776 1.00 87.31 86 TRP A CA 1
ATOM 662 C C . TRP A 1 86 ? -8.637 5.225 9.590 1.00 87.31 86 TRP A C 1
ATOM 664 O O . TRP A 1 86 ? -8.447 4.388 10.471 1.00 87.31 86 TRP A O 1
ATOM 674 N N . ARG A 1 87 ? -7.928 5.248 8.451 1.00 87.00 87 ARG A N 1
ATOM 675 C CA . ARG A 1 87 ? -6.829 4.320 8.149 1.00 87.00 87 ARG A CA 1
ATOM 676 C C . ARG A 1 87 ? -5.691 4.439 9.155 1.00 87.00 87 ARG A C 1
ATOM 678 O O . ARG A 1 87 ? -5.155 3.417 9.550 1.00 87.00 87 ARG A O 1
ATOM 685 N N . GLU A 1 88 ? -5.412 5.645 9.639 1.00 87.44 88 GLU A N 1
ATOM 686 C CA . GLU A 1 88 ? -4.353 5.910 10.619 1.00 87.44 88 GLU A CA 1
ATOM 687 C C . GLU A 1 88 ? -4.631 5.209 11.958 1.00 87.44 88 GLU A C 1
ATOM 689 O O . GLU A 1 88 ? -3.726 4.662 12.584 1.00 87.44 88 GLU A O 1
ATOM 694 N N . VAL A 1 89 ? -5.907 5.137 12.361 1.00 88.94 89 VAL A N 1
ATOM 695 C CA . VAL A 1 89 ? -6.341 4.395 13.559 1.00 88.94 89 VAL A CA 1
ATOM 696 C C . VAL A 1 89 ? -6.135 2.890 13.393 1.00 88.94 89 VAL A C 1
ATOM 698 O O . VAL A 1 89 ? -5.844 2.193 14.358 1.00 88.94 89 VAL A O 1
ATOM 701 N N . ILE A 1 90 ? -6.329 2.368 12.181 1.00 88.56 90 ILE A N 1
ATOM 702 C CA . ILE A 1 90 ? -6.121 0.945 11.898 1.00 88.56 90 ILE A CA 1
ATOM 703 C C . ILE A 1 90 ? -4.632 0.629 11.776 1.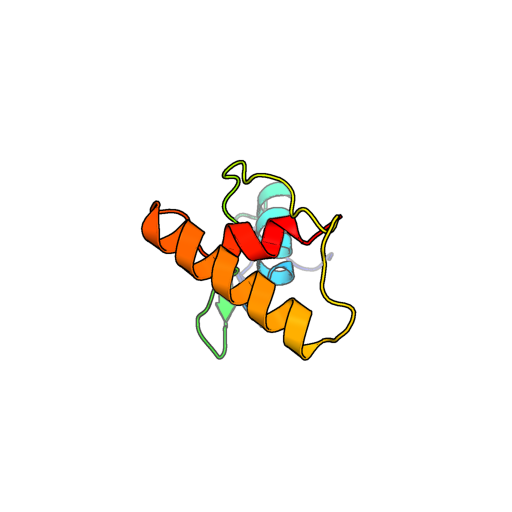00 88.56 90 ILE A C 1
ATOM 705 O O . ILE A 1 90 ? -4.192 -0.402 12.275 1.00 88.56 90 ILE A O 1
ATOM 709 N N . ASP A 1 91 ? -3.851 1.513 11.159 1.00 86.56 91 ASP A N 1
ATOM 710 C CA . ASP A 1 91 ? -2.407 1.345 11.034 1.00 86.56 91 ASP A CA 1
ATOM 711 C C . ASP A 1 91 ? -1.715 1.376 12.404 1.00 86.56 91 ASP A C 1
ATOM 713 O O . ASP A 1 91 ? -0.798 0.590 12.624 1.00 86.56 91 ASP A O 1
ATOM 717 N N . SER A 1 92 ? -2.203 2.166 13.369 1.00 86.69 92 SER A N 1
ATOM 718 C CA . SER A 1 92 ?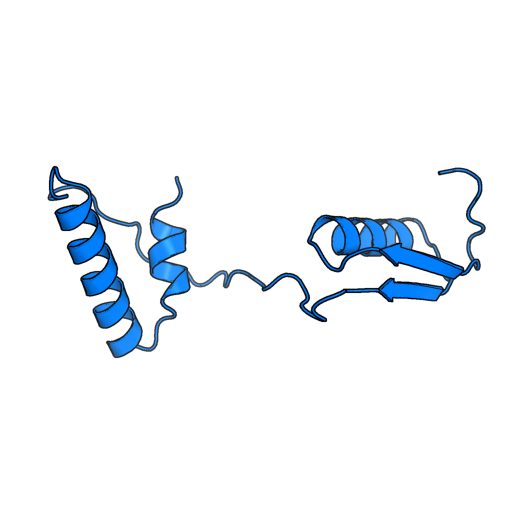 -1.653 2.195 14.735 1.00 86.69 92 SER A CA 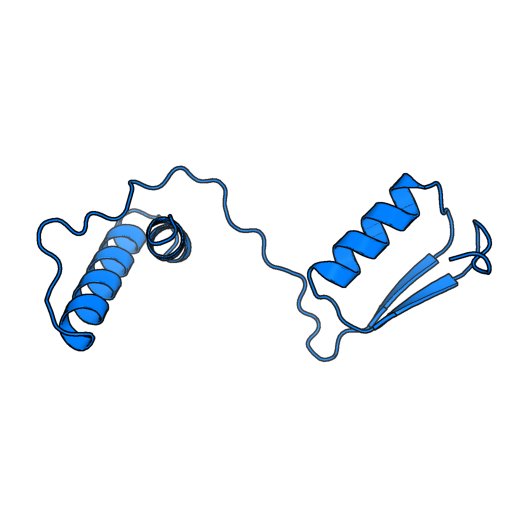1
ATOM 719 C C . SER A 1 92 ? -1.924 0.937 15.572 1.00 86.69 92 SER A C 1
ATOM 721 O O . SER A 1 92 ? -1.359 0.804 16.658 1.00 86.69 92 SER A O 1
ATOM 723 N N . LEU A 1 93 ? -2.764 0.010 15.085 1.00 86.88 93 LEU A N 1
ATOM 724 C CA . LEU A 1 93 ? -2.954 -1.324 15.675 1.00 86.88 93 LEU A CA 1
ATOM 725 C C . LEU A 1 93 ? -1.834 -2.304 15.305 1.00 86.88 93 LEU A C 1
ATOM 727 O O . LEU A 1 93 ? -1.771 -3.396 15.874 1.00 86.88 93 LEU A O 1
ATOM 731 N N . ARG A 1 94 ? -1.016 -1.972 14.302 1.00 79.12 94 ARG A N 1
ATOM 732 C CA . ARG A 1 94 ? 0.068 -2.832 13.818 1.00 79.12 94 ARG A CA 1
ATOM 733 C C . ARG A 1 94 ? 1.287 -2.681 14.752 1.00 79.12 94 ARG A C 1
ATOM 735 O O . ARG A 1 94 ? 1.506 -1.569 15.229 1.00 79.12 94 ARG A O 1
ATOM 742 N N . PRO A 1 95 ? 2.034 -3.765 15.046 1.00 64.06 95 PRO A N 1
ATOM 743 C CA . PRO A 1 95 ? 3.245 -3.709 15.872 1.00 64.06 95 PRO A CA 1
ATOM 744 C C . PRO A 1 95 ? 4.355 -2.850 15.263 1.00 64.06 95 PRO A C 1
ATOM 746 O O . PRO A 1 95 ? 4.415 -2.777 14.012 1.00 64.06 95 PRO A O 1
#

Secondary structure (DSSP, 8-state):
-TT--TT-EEEEE--SHHHHHHHHHHHHTT--SEEEEE-SS-PPPPPPP---------TT--SSHHHHHHHHHHHHHHHHTTT--HHHHHHTT--

Organism: NCBI:txid2042962

Radius of gyration: 20.47 Å; chains: 1; bounding box: 34×29×55 Å

Sequence (95 aa):
MDRVAHDDSVLLIGSGLTSVDVAIELRARGFEGAIHIFSRRGLLPQRHGAVPFPPFRVDNAPRTVRGLLRMIRLQVRQADAKGSNWREVIDSLRP

pLDDT: mean 87.71, std 9.25, range [54.06, 96.81]

=== Feature glossary ===
The record interleaves many kinds of information about one protein. Here is each kind framed as the question it answers.

Q: What does the local fold look like, residue by residue?
A: The Foldseek 3Di string encodes local tertiary geometry as a 20-letter alphabet — one character per residue — derived from the relative positions of nearby Cα atoms. Unlike the amino-acid sequence, 3Di is a direct function of the 3D structure, so two proteins with the same fold have similar 3Di strings even at low sequence identity.

Q: Which residues are in helices, strands, or loops?
A: The SS8 string is DSSP's per-residue secondary-structure call. α-helix (H) means an i→i+4 H-bond ladder; β-strand (E) means the residue participates in a β-sheet; 3₁₀ (G) and π (I) are tighter and wider helices; T/S are turns/bends; '-' is loop.

Q: How big and how compact is the whole molecule?
A: Radius of gyration (Rg) is the root-mean-square distance of Cα atoms from their centroid — a single number for overall size and compactness. A globular domain of N residues has Rg ≈ 2.2·N^0.38 Å; an extended or disordered chain has a much larger Rg. The Cα contact count is the number of residue pairs whose Cα atoms are within 8 Å and are more than four positions apart in sequence — a standard proxy for tertiary packing density. The bounding box is the smallest axis-aligned box enclosing all Cα atoms.

Q: Where is each backbone atom in 3D?
A: Structure coordinates are given as an mmCIF _atom_site loop: one row per atom with element, residue name, chain id, sequence number, and x/y/z position in Å. Only the four main-chain atoms per residue are included here; side chains are omitted to keep the record compact.

Q: What is the amino-acid chain?
A: Primary structure: the covalent order of the twenty standard amino acids along the backbone. Two proteins with the same sequence will (almost always) fold to the same structure; two with 30% identity often share a fold but not the details.

Q: What if only a Cα trace is available?
A: Three-state secondary structure (P-SEA) collapses the eight DSSP classes into helix (a), strand (b), and coil (c). P-SEA assigns these from Cα geometry alone — distances and angles — without requiring backbone oxygens, so it works on any Cα trace.

Q: What family and function is it annotated with?
A: Database cross-references. InterPro integrates a dozen domain/family signature databases into unified entries with residue-range hits. GO terms attach function/process/location labels with evidence codes. CATH codes position the fold in a four-level structural taxonomy. Organism is the NCBI-taxonomy species name.

Q: How confident is the AlphaFold model at each residue?
A: pLDDT is the predicted lDDT-Cα score: AlphaFold's confidence that the local environment of each residue (all inter-atomic distances within 15 Å) is correctly placed. It is a per-residue number between 0 and 100, with higher meaning more reliable.

Q: How mobile is each atom in the crystal?
A: B-factor (Debye–Waller factor) reflects atomic displacement in the crystal lattice. It is an experimental observable (units Å²), not a prediction; low values mean the atom is pinned down, high values mean it moves or is heterogeneous across the crystal.

Q: Which residues are buried vs exposed?
A: SASA measures how much of the protein is reachable by solvent. It is computed by rolling a water-sized probe over the atomic surface and summing the exposed area (Å²). Per-residue SASA distinguishes core (buried, low SASA) from surface (exposed, high SASA) residues; total SASA is a whole-molecule size measure.

Q: What do the diagnostic plots show?
A: Plot images: a contact map (which residues are close in 3D, as an N×N binary imag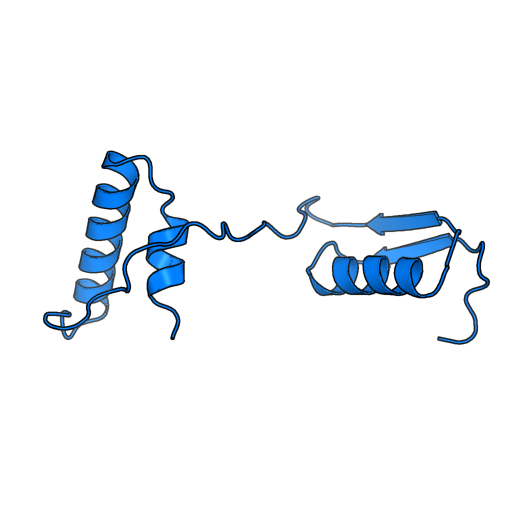e), a Ramachandran scatter (backbone torsion angles, revealing secondary-structure composition at a glance), and — for AlphaFold structures — a PAE heatmap (pairwise prediction confidence).

Q: What known structures does this most resemble?
A: The Foldseek neighbor list gives the closest experimentally determined structures in the PDB, ranked by structural alignment. TM-score near 1 means near-identical fold; near 0.3 means only rough topology match. This is how one finds what a novel AlphaFold prediction most resembles in the solved-structure universe.

Q: Are the domains correctly placed relative to each other?
A: Predicted aligned error is AlphaFold's pairwise confidence. Unlike pLDDT (per-residue), PAE is per-residue-pair and captures whether two parts of the structure are correctly placed relative to each other. Units are ångströms of expected positional error.

Q: What do the rendered images show?
A: Structure images are PyMOL renders from six orthogonal camera directions. Cartoon representation draws helices as coils and strands as arrows; sticks shows the backbone as bonds; surface shows the solvent-excluded envelope. Rainbow coloring maps sequence position to hue (blue→red, N→C); chain coloring assigns a distinct color per polypeptide.

Q: What are the backbone torsion angles?
A: φ (phi) and ψ (psi) are the two rotatable backbone dihedrals per residue: φ is the C(i-1)–N–Cα–C torsion, ψ is the N–Cα–C–N(i+1) torsion, both in degrees on (−180°, 180°]. α-helical residues cluster near (−60°, −45°); β-strand residues near (−120°, +130°). A Ramachandran plot is simply a scatter of (φ, ψ) for every residue.